Protein AF-A0AAD4WSK4-F1 (afdb_monomer)

Structure (mmCIF, N/CA/C/O backbone):
data_AF-A0AAD4WSK4-F1
#
_entry.id   AF-A0AAD4WSK4-F1
#
loop_
_atom_site.group_PDB
_atom_site.id
_atom_site.type_symbol
_atom_site.label_atom_id
_atom_site.label_alt_id
_atom_site.label_comp_id
_atom_site.label_asym_id
_atom_site.label_entity_id
_atom_site.label_seq_id
_atom_site.pdbx_PDB_ins_code
_atom_site.Cartn_x
_atom_site.Cartn_y
_atom_site.Cartn_z
_atom_site.occupancy
_atom_site.B_iso_or_equiv
_atom_site.auth_seq_id
_atom_site.auth_comp_id
_atom_site.auth_asym_id
_atom_site.auth_atom_id
_atom_site.pdbx_PDB_model_num
ATOM 1 N N . MET A 1 1 ? 38.766 -14.872 -15.483 1.00 62.00 1 MET A N 1
ATOM 2 C CA . MET A 1 1 ? 38.053 -13.995 -16.441 1.00 62.00 1 MET A CA 1
ATOM 3 C C . MET A 1 1 ? 38.496 -12.563 -16.147 1.00 62.00 1 MET A C 1
ATOM 5 O O . MET A 1 1 ? 38.461 -12.229 -14.976 1.00 62.00 1 MET A O 1
ATOM 9 N N . PRO A 1 2 ? 38.999 -11.755 -17.098 1.00 73.12 2 PRO A N 1
ATOM 10 C CA . PRO A 1 2 ? 39.659 -10.495 -16.730 1.00 73.12 2 PRO A CA 1
ATOM 11 C C . PRO A 1 2 ? 38.662 -9.394 -16.327 1.00 73.12 2 PRO A C 1
ATOM 13 O O . PRO A 1 2 ? 37.784 -9.057 -17.121 1.00 73.12 2 PRO A O 1
ATOM 16 N N . ASP A 1 3 ? 38.845 -8.764 -15.162 1.00 63.81 3 ASP A N 1
ATOM 17 C CA . ASP A 1 3 ? 37.994 -7.675 -14.626 1.00 63.81 3 ASP A CA 1
ATO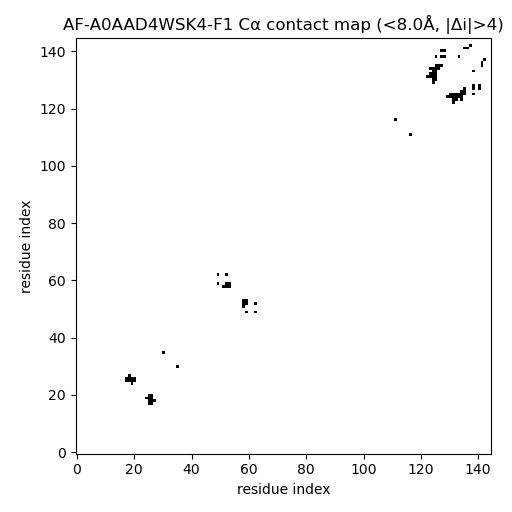M 18 C C . ASP A 1 3 ? 37.777 -6.515 -15.607 1.00 63.81 3 ASP A C 1
ATOM 20 O O . ASP A 1 3 ? 36.704 -5.910 -15.684 1.00 63.81 3 ASP A O 1
ATOM 24 N N . LYS A 1 4 ? 38.782 -6.262 -16.453 1.00 68.19 4 LYS A N 1
ATOM 25 C CA . LYS A 1 4 ? 38.744 -5.256 -17.524 1.00 68.19 4 LYS A CA 1
ATOM 26 C C . LYS A 1 4 ? 37.596 -5.490 -18.521 1.00 68.19 4 LYS A C 1
ATOM 28 O O . LYS A 1 4 ? 37.091 -4.531 -19.106 1.00 68.19 4 LYS A O 1
ATOM 33 N N . TYR A 1 5 ? 37.170 -6.741 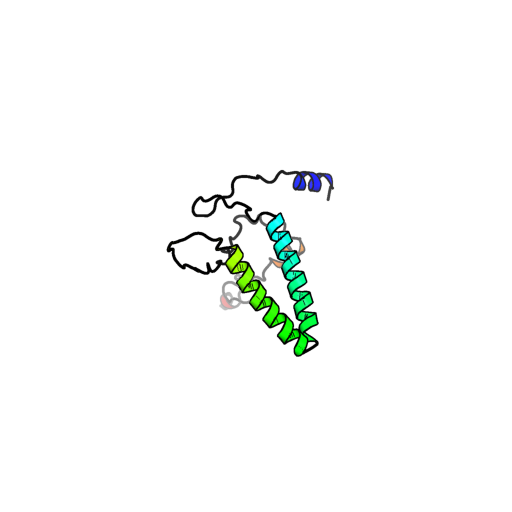-18.718 1.00 71.62 5 TYR A N 1
ATOM 34 C CA . TYR A 1 5 ? 36.049 -7.103 -19.590 1.00 71.62 5 TYR A CA 1
ATOM 35 C C . TYR A 1 5 ? 34.688 -6.824 -18.935 1.00 71.62 5 TYR A C 1
ATOM 37 O O . TYR A 1 5 ? 33.773 -6.342 -19.603 1.00 71.62 5 TYR A O 1
ATOM 45 N N . ILE A 1 6 ? 34.564 -7.068 -17.626 1.00 69.81 6 ILE A N 1
ATOM 46 C CA . ILE A 1 6 ? 33.325 -6.839 -16.870 1.00 69.81 6 ILE A CA 1
ATOM 47 C C . ILE A 1 6 ? 33.033 -5.339 -16.818 1.00 69.81 6 ILE A C 1
ATOM 49 O O . ILE A 1 6 ? 31.954 -4.912 -17.222 1.00 69.81 6 ILE A O 1
ATOM 53 N N . LEU A 1 7 ? 34.027 -4.518 -16.468 1.00 67.44 7 LEU A N 1
ATOM 54 C CA . LEU A 1 7 ? 33.863 -3.063 -16.408 1.00 67.44 7 LEU A CA 1
ATOM 55 C C . LEU A 1 7 ? 33.472 -2.456 -17.761 1.00 67.44 7 LEU A C 1
ATOM 57 O O . LEU A 1 7 ? 32.577 -1.622 -17.811 1.00 67.44 7 LEU A O 1
ATOM 61 N N . LYS A 1 8 ? 34.079 -2.887 -18.876 1.00 68.94 8 LYS A N 1
ATOM 62 C CA . LYS A 1 8 ? 33.697 -2.402 -20.218 1.00 68.94 8 LYS A CA 1
ATOM 63 C C . LYS A 1 8 ? 32.281 -2.817 -20.625 1.00 68.94 8 LYS A C 1
ATOM 65 O O . LYS A 1 8 ? 31.626 -2.089 -21.364 1.00 68.94 8 LYS A O 1
ATOM 70 N N . ARG A 1 9 ? 31.807 -3.974 -20.158 1.00 68.31 9 ARG A N 1
ATOM 71 C CA . ARG A 1 9 ? 30.440 -4.445 -20.411 1.00 68.31 9 ARG A CA 1
ATOM 72 C C . ARG A 1 9 ? 29.407 -3.683 -19.583 1.00 68.31 9 ARG A C 1
ATOM 74 O O . ARG A 1 9 ? 28.347 -3.383 -20.112 1.00 68.31 9 ARG A O 1
ATOM 81 N N . TRP A 1 10 ? 29.722 -3.360 -18.332 1.00 66.12 10 TRP A N 1
ATOM 82 C CA . TRP A 1 10 ? 28.831 -2.628 -17.426 1.00 66.12 10 TRP A CA 1
ATOM 83 C C . TRP A 1 10 ? 28.849 -1.113 -17.673 1.00 66.12 10 TRP A C 1
ATOM 85 O O . TRP A 1 10 ? 27.850 -0.446 -17.447 1.00 66.12 10 TRP A O 1
ATOM 95 N N . LYS A 1 11 ? 29.954 -0.573 -18.208 1.00 67.88 11 LYS A N 1
ATOM 96 C CA . LYS A 1 11 ? 30.068 0.823 -18.665 1.00 67.88 11 LYS A CA 1
ATOM 97 C C . LYS A 1 11 ? 29.573 1.052 -20.094 1.00 67.88 11 LYS A C 1
ATOM 99 O O . LYS A 1 11 ? 29.650 2.178 -20.577 1.00 67.88 11 LYS A O 1
ATOM 104 N N . LYS A 1 12 ? 29.097 0.019 -20.803 1.00 66.56 12 LYS A N 1
ATOM 105 C CA . LYS A 1 12 ? 28.361 0.250 -22.050 1.00 66.56 12 LYS A CA 1
ATOM 106 C C . LYS A 1 12 ? 27.053 0.918 -21.655 1.00 66.56 12 LYS A C 1
ATOM 108 O O . LYS A 1 12 ? 26.155 0.247 -21.157 1.00 66.56 12 LYS A O 1
ATOM 113 N N . THR A 1 13 ? 26.983 2.229 -21.849 1.00 59.53 13 THR A N 1
ATOM 114 C CA . THR A 1 13 ? 25.764 3.020 -21.715 1.00 59.53 13 THR A CA 1
ATOM 115 C C . THR A 1 13 ? 24.643 2.275 -22.427 1.00 59.53 13 THR A C 1
ATOM 117 O O . THR A 1 13 ? 24.733 1.996 -23.628 1.00 59.53 13 THR A O 1
ATOM 120 N N . ALA A 1 14 ? 23.617 1.878 -21.674 1.00 59.56 14 ALA A N 1
ATOM 121 C CA . ALA A 1 14 ? 22.390 1.398 -22.280 1.00 59.56 14 ALA A CA 1
ATOM 122 C C . ALA A 1 14 ? 21.891 2.508 -23.213 1.00 59.56 14 ALA A C 1
ATOM 124 O O . ALA A 1 14 ? 21.961 3.687 -22.862 1.00 59.56 14 ALA A O 1
ATOM 125 N N . LYS A 1 15 ? 21.443 2.157 -24.422 1.00 58.97 15 LYS A N 1
ATOM 126 C CA . LYS A 1 15 ? 20.780 3.127 -25.296 1.00 58.97 15 LYS A CA 1
ATOM 127 C C . LYS A 1 15 ? 19.486 3.549 -24.595 1.00 58.97 15 LYS A C 1
ATOM 129 O O . LYS A 1 15 ? 18.486 2.853 -24.710 1.00 58.97 15 LYS A O 1
ATOM 134 N N . SER A 1 16 ? 19.537 4.645 -23.845 1.00 53.81 16 SER A N 1
ATOM 135 C CA . SER A 1 16 ? 18.372 5.335 -23.292 1.00 53.81 16 SER A CA 1
ATOM 136 C C . SER A 1 16 ? 17.692 6.081 -24.438 1.00 53.81 16 SER A C 1
ATOM 138 O O . SER A 1 16 ? 17.879 7.282 -24.609 1.00 53.81 16 SER A O 1
ATOM 140 N N . GLY A 1 17 ? 17.021 5.332 -25.309 1.00 60.53 17 GLY A N 1
ATOM 141 C CA . GLY A 1 17 ? 16.147 5.884 -26.336 1.00 60.53 17 GLY A CA 1
ATOM 142 C C . GLY A 1 17 ? 14.709 5.907 -25.837 1.00 60.53 17 GLY A C 1
ATOM 143 O O . GLY A 1 17 ? 14.350 5.110 -24.975 1.00 60.53 17 GLY A O 1
ATOM 144 N N . LEU A 1 18 ? 13.904 6.799 -26.410 1.00 61.34 18 LEU A N 1
ATOM 145 C CA . LEU A 1 18 ? 12.452 6.812 -26.260 1.00 61.34 18 LEU A CA 1
ATOM 146 C C . LEU A 1 18 ? 11.902 5.399 -26.527 1.00 61.34 18 LEU A C 1
ATOM 148 O O . LEU A 1 18 ? 12.047 4.885 -27.639 1.00 61.34 18 LEU A O 1
ATOM 152 N N . VAL A 1 19 ? 11.337 4.744 -25.511 1.00 69.06 19 VAL A N 1
ATOM 153 C CA . VAL A 1 19 ? 10.697 3.434 -25.674 1.00 69.06 19 VAL A CA 1
ATOM 154 C C . VAL A 1 19 ? 9.213 3.685 -25.871 1.00 69.06 19 VAL A C 1
ATOM 156 O O . VAL A 1 19 ? 8.531 4.111 -24.946 1.00 69.06 19 VAL A O 1
ATOM 159 N N . SER A 1 20 ? 8.720 3.448 -27.082 1.00 79.75 20 SER A N 1
ATOM 160 C CA . SER A 1 20 ? 7.293 3.550 -27.382 1.00 79.75 20 SER A CA 1
ATOM 161 C C . SER A 1 20 ? 6.598 2.196 -27.250 1.00 79.75 20 SER A C 1
ATOM 163 O O . SER A 1 20 ? 7.203 1.146 -27.487 1.00 79.75 20 SER A O 1
ATOM 165 N N . ASP A 1 21 ? 5.320 2.219 -26.883 1.00 76.12 21 ASP A N 1
ATOM 166 C CA . ASP A 1 21 ? 4.441 1.056 -26.924 1.00 76.12 21 ASP A CA 1
ATOM 167 C C . ASP A 1 21 ? 4.099 0.658 -28.376 1.00 76.12 21 ASP A C 1
ATOM 169 O O . ASP A 1 21 ? 4.507 1.298 -29.349 1.00 76.12 21 ASP A O 1
ATOM 173 N N . ALA A 1 22 ? 3.339 -0.429 -28.540 1.00 77.88 22 ALA A N 1
ATOM 174 C CA . ALA A 1 22 ? 2.904 -0.909 -29.856 1.00 77.88 22 ALA A CA 1
ATOM 175 C C . ALA A 1 22 ? 1.983 0.080 -30.603 1.00 77.88 22 ALA A C 1
ATOM 177 O O . ALA A 1 22 ? 1.744 -0.089 -31.797 1.00 77.88 22 ALA A O 1
ATOM 178 N N . ASN A 1 23 ? 1.472 1.096 -29.908 1.00 80.38 23 ASN A N 1
ATOM 179 C CA . ASN A 1 23 ? 0.605 2.147 -30.420 1.00 80.38 23 ASN A CA 1
ATOM 180 C C . ASN A 1 23 ? 1.376 3.452 -30.697 1.00 80.38 23 ASN A C 1
ATOM 182 O O . ASN A 1 23 ? 0.778 4.413 -31.171 1.00 80.38 23 ASN A O 1
ATOM 186 N N . GLY A 1 24 ? 2.692 3.479 -30.453 1.00 73.94 24 GLY A N 1
ATOM 187 C CA . GLY A 1 24 ? 3.549 4.641 -30.666 1.00 73.94 24 GLY A CA 1
ATOM 188 C C . GLY A 1 24 ? 3.558 5.646 -29.512 1.00 73.94 24 GLY A C 1
ATOM 189 O O . GLY A 1 24 ? 4.243 6.662 -29.622 1.00 73.94 24 GLY A O 1
ATOM 190 N N . ASN A 1 25 ? 2.867 5.380 -28.399 1.00 71.88 25 ASN A N 1
ATOM 191 C CA . ASN A 1 25 ? 2.918 6.253 -27.229 1.00 71.88 25 ASN A CA 1
ATOM 192 C C . ASN A 1 25 ? 4.226 6.031 -26.472 1.00 71.88 25 ASN A C 1
ATOM 194 O O . ASN A 1 25 ? 4.650 4.893 -26.278 1.00 71.88 25 ASN A O 1
ATOM 198 N N . GLU A 1 26 ? 4.856 7.111 -26.016 1.00 77.12 26 GLU A N 1
ATOM 199 C CA . GLU A 1 26 ? 6.014 7.028 -25.126 1.00 77.12 26 GLU A CA 1
ATOM 200 C C . GLU A 1 26 ? 5.634 6.292 -23.832 1.00 77.12 26 GLU A C 1
ATOM 202 O O . GLU A 1 26 ? 4.777 6.746 -23.068 1.00 77.12 26 GLU A O 1
ATOM 207 N N . ILE A 1 27 ? 6.306 5.171 -23.559 1.00 67.81 27 ILE A N 1
ATOM 208 C CA . ILE A 1 27 ? 6.268 4.510 -22.258 1.00 67.81 27 ILE A CA 1
ATOM 209 C C . ILE A 1 27 ? 7.131 5.358 -21.332 1.00 67.81 27 ILE A C 1
ATOM 211 O O . ILE A 1 27 ? 8.333 5.134 -21.189 1.00 67.81 27 ILE A O 1
ATOM 215 N N . LYS A 1 28 ? 6.529 6.379 -20.722 1.00 71.62 28 LYS A N 1
ATOM 216 C CA . LYS A 1 28 ? 7.196 7.071 -19.626 1.00 71.62 28 LYS A CA 1
ATOM 217 C C . LYS A 1 28 ? 7.315 6.112 -18.447 1.00 71.62 28 LYS A C 1
ATOM 219 O O . LYS A 1 28 ? 6.321 5.510 -18.041 1.00 71.62 28 LYS A O 1
ATOM 224 N N . ASP A 1 29 ? 8.480 6.100 -17.809 1.00 62.97 29 ASP A N 1
ATOM 225 C CA . ASP A 1 29 ? 8.624 5.719 -16.400 1.00 62.97 29 ASP A CA 1
ATOM 226 C C . ASP A 1 29 ? 7.898 6.773 -15.533 1.00 62.97 29 ASP A C 1
ATOM 228 O O . ASP A 1 29 ? 8.503 7.539 -14.790 1.00 62.97 29 ASP A O 1
ATOM 232 N N . CYS A 1 30 ? 6.580 6.912 -15.695 1.00 54.00 30 CYS A N 1
ATOM 233 C CA . CYS A 1 30 ? 5.762 7.883 -14.977 1.00 54.00 30 CYS A CA 1
ATOM 234 C C . CYS A 1 30 ? 4.934 7.170 -13.915 1.00 54.00 30 CYS A C 1
ATOM 236 O O . CYS A 1 30 ? 3.707 7.146 -13.937 1.00 54.00 30 CYS A O 1
ATOM 238 N N . ALA A 1 31 ? 5.629 6.614 -12.936 1.00 61.19 31 ALA A N 1
ATOM 239 C CA . ALA A 1 31 ? 5.171 6.808 -11.579 1.00 61.19 31 ALA A CA 1
ATOM 240 C C . ALA A 1 31 ? 6.231 7.698 -10.944 1.00 61.19 31 ALA A C 1
ATOM 242 O O . ALA A 1 31 ? 7.389 7.292 -10.882 1.00 61.19 31 ALA A O 1
ATOM 243 N N . ASP A 1 32 ? 5.855 8.920 -10.554 1.00 70.50 32 ASP A N 1
ATOM 244 C CA . ASP A 1 32 ? 6.709 9.786 -9.737 1.00 70.50 32 ASP A CA 1
ATOM 245 C C . ASP A 1 32 ? 7.386 8.903 -8.668 1.00 70.50 32 ASP A C 1
ATOM 247 O O . ASP A 1 32 ? 6.673 8.302 -7.853 1.00 70.50 32 ASP A O 1
ATOM 251 N N . PRO A 1 33 ? 8.724 8.732 -8.692 1.00 71.81 33 PRO A N 1
ATOM 252 C CA . PRO A 1 33 ? 9.408 7.835 -7.767 1.00 71.81 33 PRO A CA 1
ATOM 253 C C . PRO A 1 33 ? 9.062 8.149 -6.308 1.00 71.81 33 PRO A C 1
ATOM 255 O O . PRO A 1 33 ? 8.953 7.241 -5.481 1.00 71.81 33 PRO A O 1
ATOM 258 N N . GLY A 1 34 ? 8.793 9.424 -6.002 1.00 84.12 34 GLY A N 1
ATOM 259 C CA . GLY A 1 34 ? 8.310 9.854 -4.696 1.00 84.12 34 GLY A CA 1
ATOM 260 C C . GLY A 1 34 ? 6.930 9.292 -4.348 1.00 84.12 34 GLY A C 1
ATOM 261 O O . GLY A 1 34 ? 6.708 8.872 -3.213 1.00 84.12 34 GLY A O 1
ATOM 262 N N . LEU A 1 35 ? 6.005 9.223 -5.307 1.00 85.75 35 LEU A N 1
ATOM 263 C CA . LEU A 1 35 ? 4.668 8.656 -5.115 1.00 85.75 35 LEU A CA 1
ATOM 264 C C . LEU A 1 35 ? 4.713 7.147 -4.844 1.00 85.75 35 LEU A C 1
ATOM 266 O O . LEU A 1 35 ? 3.984 6.666 -3.974 1.00 85.75 35 LEU A O 1
ATOM 270 N N . LEU A 1 36 ? 5.579 6.404 -5.540 1.00 86.56 36 LEU A N 1
ATOM 271 C CA . LEU A 1 36 ? 5.762 4.968 -5.293 1.00 86.56 36 LEU A CA 1
ATOM 272 C C . LEU A 1 36 ? 6.298 4.699 -3.886 1.00 86.56 36 LEU A C 1
ATOM 274 O O . LEU A 1 36 ? 5.756 3.848 -3.180 1.00 86.56 36 LEU A O 1
ATOM 278 N N . ILE A 1 37 ? 7.316 5.452 -3.458 1.00 90.75 37 ILE A N 1
ATOM 279 C CA . ILE A 1 37 ? 7.877 5.342 -2.105 1.00 90.75 37 ILE A CA 1
ATOM 280 C C . ILE A 1 37 ? 6.797 5.658 -1.066 1.00 90.75 37 ILE A C 1
ATOM 282 O O . ILE A 1 37 ? 6.575 4.858 -0.159 1.00 90.75 37 ILE A O 1
ATOM 286 N N . LYS A 1 38 ? 6.057 6.763 -1.236 1.00 92.50 38 LYS A N 1
ATOM 287 C CA . LYS A 1 38 ? 4.940 7.126 -0.347 1.00 92.50 38 LYS A CA 1
ATOM 288 C C . LYS A 1 38 ? 3.906 6.006 -0.257 1.00 92.50 38 LYS A C 1
ATOM 290 O O . LYS A 1 38 ? 3.506 5.636 0.844 1.00 92.50 38 LYS A O 1
ATOM 295 N N . ARG A 1 39 ? 3.497 5.433 -1.395 1.00 93.94 39 ARG A N 1
ATOM 296 C CA . ARG A 1 39 ? 2.545 4.314 -1.436 1.00 93.94 39 ARG A CA 1
ATOM 297 C C . ARG A 1 39 ? 3.073 3.096 -0.683 1.00 93.94 39 ARG A C 1
ATOM 299 O O . ARG A 1 39 ? 2.326 2.513 0.096 1.00 93.94 39 ARG A O 1
ATOM 306 N N . SER A 1 40 ? 4.338 2.733 -0.888 1.00 94.94 40 SER A N 1
ATOM 307 C CA . SER A 1 40 ? 4.963 1.608 -0.188 1.00 94.94 40 SER A CA 1
ATOM 308 C C . SER A 1 40 ? 4.984 1.823 1.326 1.00 94.94 40 SER A C 1
ATOM 310 O O . SER A 1 40 ? 4.649 0.906 2.070 1.00 94.94 40 SER A O 1
ATOM 312 N N . THR A 1 41 ? 5.351 3.021 1.786 1.00 96.38 41 THR A N 1
ATOM 313 C CA . THR A 1 41 ? 5.386 3.351 3.217 1.00 96.38 41 THR A CA 1
ATOM 314 C C . THR A 1 41 ? 3.996 3.286 3.839 1.00 96.38 41 THR A C 1
ATOM 316 O O . THR A 1 41 ? 3.816 2.625 4.856 1.00 96.38 41 THR A O 1
ATOM 319 N N . MET A 1 42 ? 2.994 3.905 3.204 1.00 96.94 42 MET A N 1
ATOM 320 C CA . MET A 1 42 ? 1.6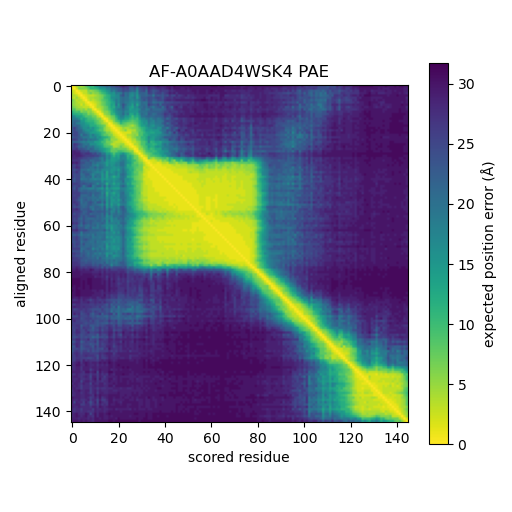10 3.859 3.691 1.00 96.94 42 MET A CA 1
ATOM 321 C C . MET A 1 42 ? 1.067 2.429 3.734 1.00 96.94 42 MET A C 1
ATOM 323 O O . MET A 1 42 ? 0.387 2.064 4.685 1.00 96.94 42 MET A O 1
ATOM 327 N N . SER A 1 43 ? 1.389 1.608 2.731 1.00 97.25 43 SER A N 1
ATOM 328 C CA . SER A 1 43 ? 0.954 0.211 2.693 1.00 97.25 43 SER A CA 1
ATOM 329 C C . SER A 1 43 ? 1.554 -0.616 3.827 1.00 97.25 43 SER A C 1
ATOM 331 O O . SER A 1 43 ? 0.855 -1.464 4.374 1.00 97.25 43 SER A O 1
ATOM 333 N N . ARG A 1 44 ? 2.828 -0.384 4.180 1.00 97.56 44 ARG A N 1
ATOM 334 C CA . ARG A 1 44 ? 3.460 -1.038 5.333 1.00 97.56 44 ARG A CA 1
ATOM 335 C C . ARG A 1 44 ? 2.730 -0.657 6.620 1.00 97.56 44 ARG A C 1
ATOM 337 O O . ARG A 1 44 ? 2.216 -1.543 7.281 1.00 97.56 44 ARG A O 1
ATOM 344 N N . LEU A 1 45 ? 2.596 0.643 6.889 1.00 97.62 45 LEU A N 1
ATOM 345 C CA . LEU A 1 45 ? 1.930 1.142 8.096 1.00 97.62 45 LEU A CA 1
ATOM 346 C C . LEU A 1 45 ? 0.497 0.620 8.234 1.00 97.62 45 LEU A C 1
ATOM 348 O O . LEU A 1 45 ? 0.088 0.223 9.316 1.00 97.62 45 LEU A O 1
ATOM 352 N N . ALA A 1 46 ? -0.264 0.598 7.137 1.00 97.50 46 ALA A N 1
ATOM 353 C CA . ALA A 1 46 ? -1.617 0.054 7.150 1.00 97.50 46 ALA A CA 1
ATOM 354 C C . ALA A 1 46 ? -1.638 -1.444 7.487 1.00 97.50 46 ALA A C 1
ATOM 356 O O . ALA A 1 46 ? -2.558 -1.887 8.160 1.00 97.50 46 ALA A O 1
ATOM 357 N N . SER A 1 47 ? -0.638 -2.205 7.032 1.00 97.75 47 SER A N 1
ATOM 358 C CA . SER A 1 47 ? -0.526 -3.630 7.362 1.00 97.75 47 SER A CA 1
ATOM 359 C C . SER A 1 47 ? -0.217 -3.810 8.845 1.00 97.75 47 SER A C 1
ATOM 361 O O . SER A 1 47 ? -0.931 -4.543 9.511 1.00 97.75 47 SER A O 1
ATOM 363 N N . ASP A 1 48 ? 0.767 -3.076 9.372 1.00 97.50 48 ASP A N 1
ATOM 364 C CA . ASP A 1 48 ? 1.163 -3.159 10.784 1.00 97.50 48 ASP A CA 1
ATOM 365 C C . ASP A 1 48 ? -0.026 -2.853 11.715 1.00 97.50 48 ASP A C 1
ATOM 367 O O . ASP A 1 48 ? -0.319 -3.612 12.632 1.00 97.50 48 ASP A O 1
ATOM 371 N N . VAL A 1 49 ? -0.791 -1.797 11.412 1.00 97.81 49 VAL A N 1
ATOM 372 C CA . VAL A 1 49 ? -1.989 -1.426 12.186 1.00 97.81 49 VAL A CA 1
ATOM 373 C C . VAL A 1 49 ? -3.094 -2.483 12.094 1.00 97.81 49 VAL A C 1
ATOM 375 O O . VAL A 1 49 ? -3.831 -2.674 13.057 1.00 97.81 49 VAL A O 1
ATOM 378 N N . VAL A 1 50 ? -3.238 -3.163 10.952 1.00 98.00 50 VAL A N 1
ATOM 379 C CA . VAL A 1 50 ? -4.202 -4.266 10.812 1.00 98.00 50 VAL A CA 1
ATOM 380 C C . VAL A 1 50 ? -3.782 -5.456 11.669 1.00 98.00 50 VAL A C 1
ATOM 382 O O . VAL A 1 50 ? -4.629 -5.993 12.375 1.00 98.00 50 VAL A O 1
ATOM 385 N N . GLU A 1 51 ? -2.505 -5.842 11.650 1.00 97.75 51 GLU A N 1
ATOM 386 C CA . GLU A 1 51 ? -1.996 -6.939 12.485 1.00 97.75 51 GLU A CA 1
ATOM 387 C C . GLU A 1 51 ? -2.205 -6.645 13.979 1.00 97.75 51 GLU A C 1
ATOM 389 O O . GLU A 1 51 ? -2.696 -7.505 14.708 1.00 97.75 51 GLU A O 1
ATOM 394 N N . ASP A 1 52 ? -1.931 -5.414 14.424 1.00 96.38 52 ASP A N 1
ATOM 395 C CA . ASP A 1 52 ? -2.172 -4.998 15.811 1.00 96.38 52 ASP A CA 1
ATOM 396 C C . ASP A 1 52 ? -3.669 -5.008 16.169 1.00 96.38 52 ASP A C 1
ATOM 398 O O . ASP A 1 52 ? -4.058 -5.467 17.244 1.00 96.38 52 ASP A O 1
ATOM 402 N N . ALA A 1 53 ? -4.533 -4.523 15.270 1.00 97.38 53 ALA A N 1
ATOM 403 C CA . ALA A 1 53 ? -5.974 -4.469 15.504 1.00 97.38 53 ALA A CA 1
ATOM 404 C C . ALA A 1 53 ? -6.605 -5.864 15.587 1.00 97.38 53 ALA A C 1
ATOM 406 O O . ALA A 1 53 ? -7.531 -6.056 16.368 1.00 97.38 53 ALA A O 1
ATOM 407 N N . LEU A 1 54 ? -6.091 -6.845 14.836 1.00 97.38 54 LEU A N 1
ATOM 408 C CA . LEU A 1 54 ? -6.575 -8.231 14.856 1.00 97.38 54 LEU A CA 1
ATOM 409 C C . LEU A 1 54 ? -6.383 -8.931 16.210 1.00 97.38 54 LEU A C 1
ATOM 411 O O . LEU A 1 54 ? -6.980 -9.982 16.442 1.00 97.38 54 LEU A O 1
ATOM 415 N N . MET A 1 55 ? -5.594 -8.351 17.117 1.00 96.62 55 MET A N 1
ATOM 416 C CA . MET A 1 55 ? -5.375 -8.889 18.459 1.00 96.62 55 MET A CA 1
ATOM 417 C C . MET A 1 55 ? -6.543 -8.625 19.432 1.00 96.62 55 MET A C 1
ATOM 419 O O . MET A 1 55 ? -6.549 -9.196 20.522 1.00 96.62 55 MET A O 1
ATOM 423 N N . SER A 1 56 ? -7.520 -7.779 19.075 1.00 97.38 56 SER A N 1
ATOM 424 C CA . SER A 1 56 ? -8.711 -7.469 19.887 1.00 97.38 56 SER A CA 1
ATOM 425 C C . SER A 1 56 ? -9.923 -7.166 19.002 1.00 97.38 56 SER A C 1
ATOM 427 O O . SER A 1 56 ? -9.816 -6.513 17.964 1.00 97.38 56 SER A O 1
ATOM 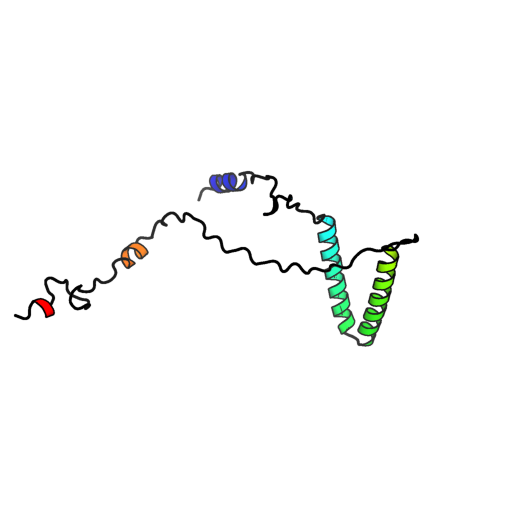429 N N . GLU A 1 57 ? -11.101 -7.622 19.426 1.00 94.81 57 GLU A N 1
ATOM 430 C CA . GLU A 1 57 ? -12.353 -7.366 18.706 1.00 94.81 57 GLU A CA 1
ATOM 431 C C . GLU A 1 57 ? -12.683 -5.864 18.691 1.00 94.81 57 GLU A C 1
ATOM 433 O O . GLU A 1 57 ? -12.972 -5.295 17.638 1.00 94.81 57 GLU A O 1
ATOM 438 N N . GLU A 1 58 ? -12.488 -5.185 19.822 1.00 97.00 58 GLU A N 1
ATOM 439 C CA . GLU A 1 58 ? -12.654 -3.736 19.956 1.00 97.00 58 GLU A CA 1
ATOM 440 C C . GLU A 1 58 ? -11.666 -2.960 19.067 1.00 97.00 58 GLU A C 1
ATOM 442 O O . GLU A 1 58 ? -12.011 -1.931 18.479 1.00 97.00 58 GLU A O 1
ATOM 447 N N . GLY A 1 59 ? -10.433 -3.463 18.930 1.00 97.00 59 GLY A N 1
ATOM 448 C CA . GLY A 1 59 ? -9.420 -2.907 18.031 1.00 97.00 59 GLY A CA 1
ATOM 449 C C . GLY A 1 59 ? -9.845 -2.970 16.562 1.00 97.00 59 GLY A C 1
ATOM 450 O O . GLY A 1 59 ? -9.698 -1.989 15.825 1.00 97.00 59 GLY A O 1
ATOM 451 N N . CYS A 1 60 ? -10.426 -4.096 16.143 1.00 97.06 60 CYS A N 1
ATOM 452 C CA . CYS A 1 60 ? -10.962 -4.283 14.796 1.00 97.06 60 CYS A CA 1
ATOM 453 C C . CYS A 1 60 ? -12.122 -3.329 14.494 1.00 97.06 60 CYS A C 1
ATOM 455 O O . CYS A 1 60 ? -12.156 -2.712 13.422 1.00 97.06 60 CYS A O 1
ATOM 457 N N . GLU A 1 61 ? -13.060 -3.179 15.430 1.00 97.69 61 GLU A N 1
ATOM 458 C CA . GLU A 1 61 ? -14.189 -2.259 15.289 1.00 97.69 61 GLU A CA 1
ATOM 459 C C . GLU A 1 61 ? -13.706 -0.813 15.141 1.00 97.69 61 GLU A C 1
ATOM 461 O O . GLU A 1 61 ? -14.032 -0.161 14.139 1.00 97.69 61 GLU A O 1
ATOM 466 N N . LEU A 1 62 ? -12.829 -0.359 16.045 1.00 98.00 62 LEU A N 1
ATOM 467 C CA . LEU A 1 62 ? -1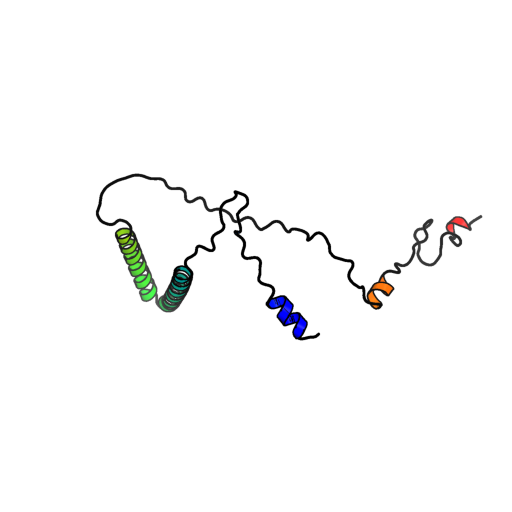2.232 0.978 16.021 1.00 98.00 62 LEU A CA 1
ATOM 468 C C . LEU A 1 62 ? -11.502 1.257 14.700 1.00 98.00 62 LEU A C 1
ATOM 470 O O . LEU A 1 62 ? -11.675 2.321 14.090 1.00 98.00 62 LEU A O 1
ATOM 474 N N . LEU A 1 63 ? -10.690 0.309 14.224 1.00 97.81 63 LEU A N 1
ATOM 475 C CA . LEU A 1 63 ? -9.981 0.458 12.955 1.00 97.81 63 LEU A CA 1
ATOM 476 C C . LEU A 1 63 ? -10.964 0.560 11.780 1.00 97.81 63 LEU A C 1
ATOM 478 O O . LEU A 1 63 ? -10.798 1.392 10.886 1.00 97.81 63 LEU A O 1
ATOM 482 N N . SER A 1 64 ? -12.024 -0.246 11.780 1.00 97.31 64 SER A N 1
ATOM 483 C CA . SER A 1 64 ? -13.015 -0.232 10.705 1.00 97.31 64 SER A CA 1
ATOM 484 C C . SER A 1 64 ? -13.772 1.101 10.623 1.00 97.31 64 SER A C 1
ATOM 486 O O . SER A 1 64 ? -13.974 1.638 9.529 1.00 97.31 64 SER A O 1
ATOM 488 N N . GLU A 1 65 ? -14.161 1.670 11.763 1.00 97.94 65 GLU A N 1
ATOM 489 C CA . GLU A 1 65 ? -14.870 2.947 11.841 1.00 97.94 65 GLU A CA 1
ATOM 490 C C . GLU A 1 65 ? -13.974 4.111 11.424 1.00 97.94 65 GLU A C 1
ATOM 492 O O . GLU A 1 65 ? -14.370 4.966 10.621 1.00 97.94 65 GLU A O 1
ATOM 497 N N . THR A 1 66 ? -12.731 4.117 11.908 1.00 97.81 66 THR A N 1
ATOM 498 C CA . THR A 1 66 ? -11.748 5.145 11.558 1.00 97.81 66 THR A CA 1
ATOM 499 C C . THR A 1 66 ? -11.412 5.116 10.069 1.00 97.81 66 THR A C 1
ATOM 501 O O . THR A 1 66 ? -11.424 6.172 9.432 1.00 97.81 66 THR A O 1
ATOM 504 N N . LEU A 1 67 ? -11.212 3.940 9.464 1.00 97.00 67 LEU A N 1
ATOM 505 C CA . LEU A 1 67 ? -10.965 3.813 8.023 1.00 97.00 67 LEU A CA 1
ATOM 506 C C . LEU A 1 67 ? -12.157 4.286 7.180 1.00 97.00 67 LEU A C 1
ATOM 508 O O . LEU A 1 67 ? -11.956 5.007 6.198 1.00 97.00 67 LEU A O 1
ATOM 512 N N . LYS A 1 68 ? -13.397 3.958 7.571 1.00 97.19 68 LYS A N 1
ATOM 513 C CA . LYS A 1 68 ? -14.610 4.474 6.906 1.00 97.19 68 LYS A CA 1
ATOM 514 C C . LYS A 1 68 ? -14.669 6.003 6.973 1.00 97.19 68 LYS A C 1
ATOM 516 O O . LYS A 1 68 ? -14.903 6.655 5.955 1.00 97.19 68 LYS A O 1
ATOM 521 N N . SER A 1 69 ? -14.393 6.585 8.141 1.00 97.44 69 SER A N 1
ATOM 522 C CA . SER A 1 69 ? -14.341 8.041 8.333 1.00 97.44 69 SER A CA 1
ATOM 523 C C . SER A 1 69 ? -13.263 8.699 7.464 1.00 97.44 69 SER A C 1
ATOM 525 O O . SER A 1 69 ? -13.525 9.685 6.769 1.00 97.44 69 SER A O 1
ATOM 527 N N . LEU A 1 70 ? -12.057 8.123 7.428 1.00 96.62 70 LEU A N 1
ATOM 528 C CA . LEU A 1 70 ? -10.962 8.596 6.580 1.00 96.62 70 LEU A CA 1
ATOM 529 C C . LEU A 1 70 ? -11.318 8.525 5.093 1.00 96.62 70 LEU A C 1
ATOM 531 O O . LEU A 1 70 ? -11.021 9.462 4.353 1.00 96.62 70 LEU A O 1
ATOM 535 N N . GLN A 1 71 ? -12.001 7.468 4.651 1.00 95.62 71 GLN A N 1
ATOM 536 C CA . GLN A 1 71 ? -12.442 7.336 3.264 1.00 95.62 71 GLN A CA 1
ATOM 537 C C . GLN A 1 71 ? -13.391 8.473 2.858 1.00 95.62 71 GLN A C 1
ATOM 539 O O . GLN A 1 71 ? -13.252 9.015 1.761 1.00 95.62 71 GLN A O 1
ATOM 544 N N . VAL A 1 72 ? -14.326 8.863 3.731 1.00 96.00 72 VAL A N 1
ATOM 545 C CA . VAL A 1 72 ? -15.228 10.002 3.490 1.00 96.00 72 VAL A CA 1
ATOM 546 C C . VAL A 1 72 ? -14.439 11.309 3.411 1.00 96.00 72 VAL A C 1
ATOM 548 O O . VAL A 1 72 ? -14.593 12.052 2.445 1.00 96.00 72 VAL A O 1
ATOM 551 N N . LYS A 1 73 ? -13.530 11.564 4.361 1.00 95.94 73 LYS A N 1
ATOM 552 C CA . LYS A 1 73 ? -12.681 12.771 4.360 1.00 95.94 73 LYS A CA 1
ATOM 553 C C . LYS A 1 73 ? -11.828 12.879 3.093 1.00 95.94 73 LYS A C 1
ATOM 555 O O . LYS A 1 73 ? -11.725 13.954 2.514 1.00 95.94 73 LYS A O 1
ATOM 560 N N . LEU A 1 74 ? -11.254 11.769 2.628 1.00 94.81 74 LEU A N 1
ATOM 561 C CA . LEU A 1 74 ? -10.453 11.733 1.401 1.00 94.81 74 LEU A CA 1
ATOM 562 C C . LEU A 1 74 ? -11.283 11.976 0.134 1.00 94.81 74 LEU A C 1
ATOM 564 O O . LEU A 1 74 ? -10.753 12.540 -0.819 1.00 94.81 74 LEU A O 1
ATOM 568 N N . LYS A 1 75 ? -12.561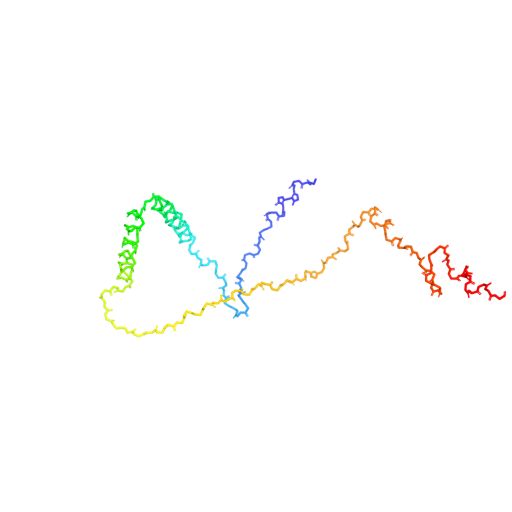 11.573 0.107 1.00 93.75 75 LYS A N 1
ATOM 569 C CA . LYS A 1 75 ? -13.483 11.924 -0.988 1.00 93.75 75 LYS A CA 1
ATOM 570 C C . LYS A 1 75 ? -13.770 13.427 -0.997 1.00 93.75 75 LYS A C 1
ATOM 572 O O . LYS A 1 75 ? -13.580 14.064 -2.022 1.00 93.75 75 LYS A O 1
ATOM 577 N N . LEU A 1 76 ? -14.084 14.008 0.163 1.00 93.06 76 LEU A N 1
ATOM 578 C CA . LEU A 1 76 ? -14.326 15.452 0.292 1.00 93.06 76 LEU A CA 1
ATOM 579 C C . LEU A 1 76 ? -13.116 16.305 -0.119 1.00 93.06 76 LEU A C 1
ATOM 581 O O . LEU A 1 76 ? -13.282 17.370 -0.697 1.00 93.06 76 LEU A O 1
ATOM 585 N N . LEU A 1 77 ? -11.894 15.833 0.148 1.00 89.50 77 LEU A N 1
ATOM 586 C CA . LEU A 1 77 ? -10.669 16.513 -0.288 1.00 89.50 77 LEU A CA 1
ATOM 587 C C . LEU A 1 77 ? -10.464 16.486 -1.810 1.00 89.50 77 LEU A C 1
ATOM 589 O O . LEU A 1 77 ? -9.755 17.343 -2.333 1.00 89.50 77 LEU A O 1
ATOM 593 N N . LYS A 1 78 ? -11.041 15.507 -2.517 1.00 83.00 78 LYS A N 1
ATOM 594 C CA . LYS A 1 78 ? -11.021 15.464 -3.985 1.00 83.00 78 LYS A CA 1
ATOM 595 C C . LYS A 1 78 ? -12.067 16.395 -4.595 1.00 83.00 78 LYS A C 1
ATOM 597 O O . LYS A 1 78 ? -11.783 17.017 -5.613 1.00 83.00 78 LYS A O 1
ATOM 602 N N . ASP A 1 79 ? -13.222 16.515 -3.948 1.00 77.12 79 ASP A N 1
ATOM 603 C CA . ASP A 1 79 ? -14.399 17.226 -4.452 1.00 77.12 79 ASP A CA 1
ATOM 604 C C . ASP A 1 79 ? -14.509 18.658 -3.885 1.00 77.12 79 ASP A C 1
ATOM 606 O O . ASP A 1 79 ? -15.577 19.046 -3.420 1.00 77.12 79 ASP A O 1
ATOM 610 N N . GLY A 1 80 ? -13.418 19.443 -3.857 1.00 64.12 80 GLY A N 1
ATOM 611 C CA . GLY A 1 80 ? -13.412 20.811 -3.294 1.00 64.12 80 GLY A CA 1
ATOM 612 C C . GLY A 1 80 ? -14.639 21.661 -3.702 1.00 64.12 80 GLY A C 1
ATOM 613 O O . GLY A 1 80 ? -15.205 21.427 -4.769 1.00 64.12 80 GLY A O 1
ATOM 614 N N . PRO A 1 81 ? -15.096 22.641 -2.891 1.00 57.75 81 PRO A N 1
ATOM 615 C CA . PRO A 1 81 ? -16.402 23.271 -3.089 1.00 57.75 81 PRO A CA 1
ATOM 616 C C . PRO A 1 81 ? -16.459 24.138 -4.359 1.00 57.75 81 PRO A C 1
ATOM 618 O O . PRO A 1 81 ? -16.210 25.338 -4.310 1.00 57.75 81 PRO A O 1
ATOM 621 N N . SER A 1 82 ? -16.843 23.537 -5.486 1.00 48.53 82 SER A N 1
ATOM 622 C CA . SER A 1 82 ? -17.520 24.192 -6.607 1.00 48.53 82 SER A CA 1
ATOM 623 C C . SER A 1 82 ? -18.117 23.162 -7.574 1.00 48.53 82 SER A C 1
ATOM 625 O O . SER A 1 82 ? -17.387 22.425 -8.226 1.00 48.53 82 SER A O 1
ATOM 627 N N . ASN A 1 83 ? -19.453 23.160 -7.615 1.00 46.53 83 ASN A N 1
ATOM 628 C CA . ASN A 1 83 ? -20.375 23.000 -8.749 1.00 46.53 83 ASN A CA 1
ATOM 629 C C . ASN A 1 83 ? -19.963 22.153 -9.965 1.00 46.53 83 ASN A C 1
ATOM 631 O O . ASN A 1 83 ? -18.983 22.483 -10.615 1.00 46.53 83 ASN A O 1
ATOM 635 N N . ASN A 1 84 ? -20.862 21.203 -10.292 1.00 47.31 84 ASN A N 1
ATOM 636 C CA . ASN A 1 84 ? -21.246 20.637 -11.603 1.00 47.31 84 ASN A CA 1
ATOM 637 C C . ASN A 1 84 ? -20.082 20.379 -12.588 1.00 47.31 84 ASN A C 1
ATOM 639 O O . ASN A 1 84 ? -19.360 21.281 -12.963 1.00 47.31 84 ASN A O 1
ATOM 643 N N . GLU A 1 85 ? -19.840 19.184 -13.119 1.00 45.22 85 GLU A N 1
ATOM 644 C CA . GLU A 1 85 ? -20.765 18.378 -13.906 1.00 45.22 85 GLU A CA 1
ATOM 645 C C . GLU A 1 85 ? -20.105 17.047 -14.330 1.00 45.22 85 GLU A C 1
ATOM 647 O O . GLU A 1 85 ? -18.895 16.956 -14.510 1.0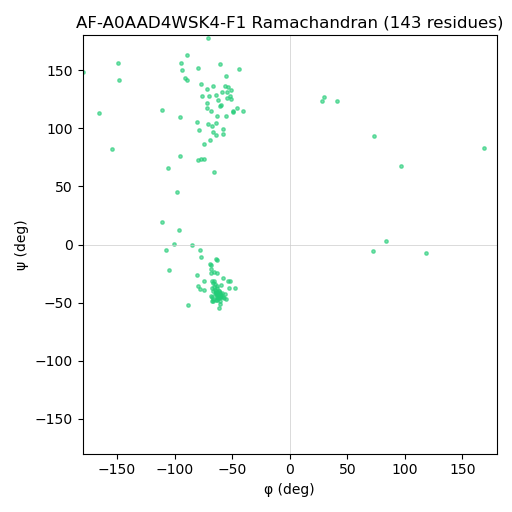0 45.22 85 GLU A O 1
ATOM 652 N N . VAL A 1 86 ? -20.955 16.020 -14.447 1.00 46.22 86 VAL A N 1
ATOM 653 C CA . VAL A 1 86 ? -20.945 14.883 -15.390 1.00 46.22 86 VAL A CA 1
ATOM 654 C C . VAL A 1 86 ? -19.598 14.400 -15.954 1.00 46.22 86 VAL A C 1
ATOM 656 O O . VAL A 1 86 ? -18.957 15.076 -16.750 1.00 46.22 86 VAL A O 1
ATOM 659 N N . GLY A 1 87 ? -19.300 13.109 -15.754 1.00 38.62 87 GLY A N 1
ATOM 660 C CA . GLY A 1 87 ? -18.437 12.413 -16.711 1.00 38.62 87 GLY A CA 1
ATOM 661 C C . GLY A 1 87 ? -17.908 11.045 -16.307 1.00 38.62 87 GLY A C 1
ATOM 662 O O . GLY A 1 87 ? -16.757 10.923 -15.919 1.00 38.62 87 GLY A O 1
ATOM 663 N N . GLY A 1 88 ? -18.718 10.006 -16.515 1.00 34.53 88 GLY A N 1
ATOM 664 C CA . GLY A 1 88 ? -18.226 8.765 -17.123 1.00 34.53 88 GLY A CA 1
ATOM 665 C C . GLY A 1 88 ? -17.331 7.850 -16.286 1.00 34.53 88 GLY A C 1
ATOM 666 O O . GLY A 1 88 ? -16.107 7.898 -16.349 1.00 34.53 88 GLY A O 1
ATOM 667 N N . SER A 1 89 ? -17.978 6.886 -15.634 1.00 55.44 89 SER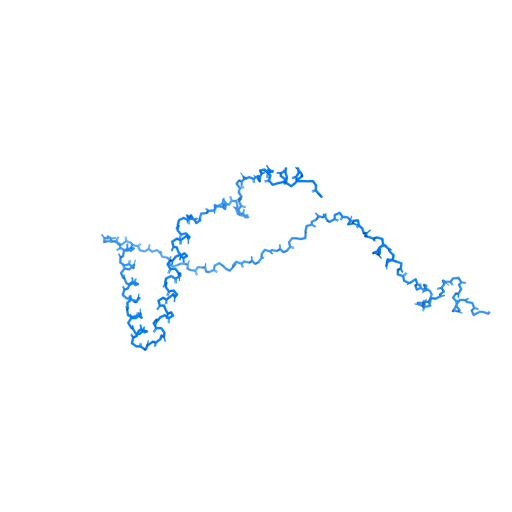 A N 1
ATOM 668 C CA . SER A 1 89 ? -17.389 5.591 -15.293 1.00 55.44 89 SER A CA 1
ATOM 669 C C . SER A 1 89 ? -16.758 4.923 -16.524 1.00 55.44 89 SER A C 1
ATOM 671 O O . SER A 1 89 ? -17.428 4.730 -17.537 1.00 55.44 89 SER A O 1
ATOM 673 N N . SER A 1 90 ? -15.496 4.506 -16.413 1.00 46.62 90 SER A N 1
ATOM 674 C CA . SER A 1 90 ? -14.983 3.345 -17.146 1.00 46.62 90 SER A CA 1
ATOM 675 C C . SER A 1 90 ? -13.797 2.746 -16.395 1.00 46.62 90 SER A C 1
ATOM 677 O O . SER A 1 90 ? -12.629 3.022 -16.666 1.00 46.62 90 SER A O 1
ATOM 679 N N . SER A 1 91 ? -14.095 1.919 -15.395 1.00 51.78 91 SER A N 1
ATOM 680 C CA . SER A 1 91 ? -13.111 1.006 -14.814 1.00 51.78 91 SER A CA 1
ATOM 681 C C . SER A 1 91 ? -12.929 -0.190 -15.747 1.00 51.78 91 SER A C 1
ATOM 683 O O . SER A 1 91 ? -13.397 -1.289 -15.463 1.00 51.78 91 SER A O 1
ATOM 685 N N . GLN A 1 92 ? -12.254 0.010 -16.880 1.00 47.25 92 GLN A N 1
ATOM 686 C CA . GLN A 1 92 ? -11.772 -1.120 -17.662 1.00 47.25 92 GLN A CA 1
ATOM 687 C C . GLN A 1 92 ? -10.502 -1.649 -16.996 1.00 47.25 92 GLN A C 1
ATOM 689 O O . GLN A 1 92 ? -9.411 -1.111 -17.168 1.00 47.25 92 GLN A O 1
ATOM 694 N N . THR A 1 93 ? -10.648 -2.710 -16.204 1.00 46.75 93 THR A N 1
ATOM 695 C CA . THR A 1 93 ? -9.524 -3.525 -15.740 1.00 46.75 93 THR A CA 1
ATOM 696 C C . THR A 1 93 ? -8.794 -4.066 -16.967 1.00 46.75 93 THR A C 1
ATOM 698 O O . THR A 1 93 ? -9.242 -5.024 -17.601 1.00 46.75 93 THR A O 1
ATOM 701 N N . GLN A 1 94 ? -7.690 -3.428 -17.352 1.00 53.91 94 GLN A N 1
ATOM 702 C CA . GLN A 1 94 ? -6.832 -3.939 -18.410 1.00 53.91 94 GLN A CA 1
ATOM 703 C C . GLN A 1 94 ? -6.107 -5.175 -17.877 1.00 53.91 94 GLN A C 1
ATOM 705 O O . GLN A 1 94 ? -5.184 -5.090 -17.071 1.00 53.91 94 GLN A O 1
ATOM 710 N N . TYR A 1 95 ? -6.568 -6.346 -18.310 1.00 61.47 95 TYR A N 1
ATOM 711 C CA . TYR A 1 95 ? -5.888 -7.612 -18.080 1.00 61.47 95 TYR A CA 1
ATOM 712 C C . TYR A 1 95 ? -4.540 -7.578 -18.811 1.00 61.47 95 TYR A C 1
ATOM 714 O O . TYR A 1 95 ? -4.487 -7.672 -20.041 1.00 61.47 95 TYR A O 1
ATOM 722 N N . MET A 1 96 ? -3.454 -7.411 -18.056 1.00 50.34 96 MET A N 1
ATOM 723 C CA . MET A 1 96 ? -2.094 -7.429 -18.585 1.00 50.34 96 MET A CA 1
ATOM 724 C C . MET A 1 96 ? -1.816 -8.823 -19.160 1.00 50.34 96 MET A C 1
ATOM 726 O O . MET A 1 96 ? -1.766 -9.813 -18.435 1.00 50.34 96 MET A O 1
ATOM 730 N N . LYS A 1 97 ? -1.704 -8.921 -20.488 1.00 73.12 97 LYS A N 1
ATOM 731 C CA . LYS A 1 97 ? -1.345 -10.175 -21.157 1.00 73.12 97 LYS A CA 1
ATOM 732 C C . LYS A 1 97 ? 0.128 -10.468 -20.896 1.00 73.12 97 LYS A C 1
ATOM 734 O O . LYS A 1 97 ? 0.967 -9.590 -21.094 1.00 73.12 97 LYS A O 1
ATOM 739 N N . ASP A 1 98 ? 0.439 -11.709 -20.533 1.00 73.00 98 ASP A N 1
ATOM 740 C CA . ASP A 1 98 ? 1.825 -12.158 -20.440 1.00 73.00 98 ASP A CA 1
ATOM 741 C C . ASP A 1 98 ? 2.561 -11.899 -21.766 1.00 73.00 98 ASP A C 1
ATOM 743 O O . ASP A 1 98 ? 2.050 -12.260 -22.839 1.00 73.00 98 ASP A O 1
ATOM 747 N N . PRO A 1 99 ? 3.762 -11.291 -21.733 1.00 69.25 99 PRO A N 1
ATOM 748 C CA . PRO A 1 99 ? 4.559 -11.084 -22.929 1.00 69.25 99 PRO A CA 1
ATOM 749 C C . PRO A 1 99 ? 4.784 -12.415 -23.651 1.00 69.25 99 PRO A C 1
ATOM 751 O O . PRO A 1 99 ? 5.280 -13.383 -23.066 1.00 69.25 99 PRO A O 1
ATOM 754 N N . LYS A 1 100 ? 4.443 -12.472 -24.947 1.00 71.81 100 LYS A N 1
ATOM 755 C CA . LYS A 1 100 ? 4.730 -13.645 -25.785 1.00 71.81 100 LYS A CA 1
ATOM 756 C C . LYS A 1 100 ? 6.203 -14.002 -25.633 1.00 71.81 100 LYS A C 1
ATOM 758 O O . LYS A 1 100 ? 7.074 -13.177 -25.896 1.00 71.81 100 LYS A O 1
ATOM 763 N N . ARG A 1 101 ? 6.481 -15.251 -25.256 1.00 61.91 101 ARG A N 1
ATOM 764 C CA . ARG A 1 101 ? 7.838 -15.802 -25.198 1.00 61.91 101 ARG A CA 1
ATOM 765 C C . ARG A 1 101 ? 8.492 -15.688 -26.579 1.00 61.91 101 ARG A C 1
ATOM 767 O O . ARG A 1 101 ? 8.307 -16.545 -27.443 1.00 61.91 101 ARG A O 1
ATOM 774 N N . VAL A 1 102 ? 9.264 -14.627 -26.797 1.00 61.91 102 VAL A N 1
ATOM 775 C CA . VAL A 1 102 ? 10.059 -14.456 -28.011 1.00 61.91 102 VAL A CA 1
ATOM 776 C C . VAL A 1 102 ? 11.212 -15.449 -27.932 1.00 61.91 102 VAL A C 1
ATOM 778 O O . VAL A 1 102 ? 12.046 -15.394 -27.029 1.00 61.91 102 VAL A O 1
ATOM 781 N N . ARG A 1 103 ? 11.271 -16.397 -28.870 1.00 59.78 103 ARG A N 1
ATOM 782 C CA . ARG A 1 103 ? 12.493 -17.181 -29.059 1.00 59.78 103 ARG A CA 1
ATOM 783 C C . ARG A 1 103 ? 13.548 -16.237 -29.616 1.00 59.78 103 ARG A C 1
ATOM 785 O O . ARG A 1 103 ? 13.399 -15.760 -30.738 1.00 59.78 103 ARG A O 1
ATOM 792 N N . CYS A 1 104 ? 14.616 -15.991 -28.862 1.00 50.59 104 CYS A N 1
ATOM 793 C CA . CYS A 1 104 ? 15.783 -15.299 -29.393 1.00 50.59 104 CYS A CA 1
ATOM 794 C C . CYS A 1 104 ? 16.272 -16.058 -30.636 1.00 50.59 104 CYS A C 1
ATOM 796 O O . CYS A 1 104 ? 16.753 -17.191 -30.540 1.00 50.59 104 CYS A O 1
ATOM 798 N N . LYS A 1 105 ? 16.112 -15.455 -31.817 1.00 52.53 105 LYS A N 1
ATOM 799 C CA . LYS A 1 105 ? 16.758 -15.934 -33.039 1.00 52.53 105 LYS A CA 1
ATOM 800 C C . LYS A 1 105 ? 18.267 -15.825 -32.813 1.00 52.53 105 LYS A C 1
ATOM 802 O O . LYS A 1 105 ? 18.762 -14.753 -32.489 1.00 52.53 105 LYS A O 1
ATOM 807 N N . GLY A 1 106 ? 18.976 -16.940 -32.977 1.00 61.84 106 GLY A N 1
ATOM 808 C CA . GLY A 1 106 ? 20.435 -16.981 -32.877 1.00 61.84 106 GLY A CA 1
ATOM 809 C C . GLY A 1 106 ? 20.959 -17.427 -31.514 1.00 61.84 106 GLY A C 1
ATOM 810 O O . GLY A 1 106 ? 21.642 -16.679 -30.825 1.00 61.84 106 GLY A O 1
ATOM 811 N N . ARG A 1 107 ? 20.733 -18.695 -31.153 1.00 54.06 107 ARG A N 1
ATOM 812 C CA . ARG A 1 107 ? 21.711 -19.392 -30.312 1.00 54.06 107 ARG A CA 1
ATOM 813 C C . ARG A 1 107 ? 22.826 -19.854 -31.246 1.00 54.06 107 ARG A C 1
ATOM 815 O O . ARG A 1 107 ? 22.623 -20.790 -32.018 1.00 54.06 107 ARG A O 1
ATOM 822 N N . SER A 1 108 ? 23.982 -19.197 -31.215 1.00 61.22 108 SER A N 1
ATOM 823 C CA . SER A 1 108 ? 25.198 -19.770 -31.797 1.00 61.22 108 SER A CA 1
ATOM 824 C C . SER A 1 108 ? 25.396 -21.163 -31.191 1.00 61.22 108 SER A C 1
ATOM 826 O O . SER A 1 108 ? 25.169 -21.350 -29.992 1.00 61.22 108 SER A O 1
ATOM 828 N N . LYS A 1 109 ? 25.733 -22.165 -32.021 1.00 62.75 109 LYS A N 1
ATOM 829 C CA . LYS A 1 109 ? 26.009 -23.529 -31.544 1.00 62.75 109 LYS A CA 1
ATOM 830 C C . LYS A 1 109 ? 26.991 -23.415 -30.379 1.00 62.75 109 LYS A C 1
ATOM 832 O O . LYS A 1 109 ? 28.109 -22.945 -30.571 1.00 62.75 109 LYS A O 1
ATOM 837 N N . GLY A 1 110 ? 26.546 -23.786 -29.179 1.00 63.16 110 GLY A N 1
ATOM 838 C CA . GLY A 1 110 ? 27.415 -23.792 -28.010 1.00 63.16 110 GLY A CA 1
ATOM 839 C C . GLY A 1 110 ? 28.641 -24.651 -28.299 1.00 63.16 110 GLY A C 1
ATOM 840 O O . GLY A 1 110 ? 28.545 -25.652 -29.016 1.00 63.16 110 GLY A O 1
ATOM 841 N N . VAL A 1 111 ? 29.793 -24.259 -27.761 1.00 63.06 111 VAL A N 1
ATOM 842 C CA . VAL A 1 111 ? 30.970 -25.127 -27.768 1.00 63.06 111 VAL A CA 1
ATOM 843 C C . VAL A 1 111 ? 30.629 -26.314 -26.872 1.00 63.06 111 VAL A C 1
ATOM 845 O O . VAL A 1 111 ? 30.676 -26.219 -25.651 1.00 63.06 111 VAL A O 1
ATOM 848 N N . MET A 1 112 ? 30.184 -27.408 -27.486 1.00 59.88 112 MET A N 1
ATOM 849 C CA . MET A 1 112 ? 29.869 -28.640 -26.773 1.00 59.88 112 MET A CA 1
ATOM 850 C C . MET A 1 112 ? 31.150 -29.195 -26.151 1.00 59.88 112 MET A C 1
ATOM 852 O O . MET A 1 112 ? 32.156 -29.369 -26.851 1.00 59.88 112 MET A O 1
ATOM 856 N N . GLY A 1 113 ? 31.102 -29.492 -24.853 1.00 59.34 113 GLY A N 1
ATOM 857 C CA . GLY A 1 113 ? 32.200 -30.152 -24.151 1.00 59.34 113 GLY A CA 1
ATOM 858 C C . GLY A 1 113 ? 32.492 -31.534 -24.746 1.00 59.34 113 GLY A C 1
ATOM 859 O O . GLY A 1 113 ? 31.619 -32.163 -25.349 1.00 59.34 113 GLY A O 1
ATOM 860 N N . ALA A 1 114 ? 33.718 -32.035 -24.575 1.00 65.25 114 ALA A N 1
ATOM 861 C CA . ALA A 1 114 ? 34.147 -33.327 -25.127 1.00 65.25 114 ALA A CA 1
ATOM 862 C C . ALA A 1 114 ? 33.203 -34.489 -24.744 1.00 65.25 114 ALA A C 1
ATOM 864 O O . ALA A 1 114 ? 32.876 -35.325 -25.586 1.00 65.25 114 ALA A O 1
ATOM 865 N N . LYS A 1 115 ? 32.679 -34.473 -23.511 1.00 65.12 115 LYS A N 1
ATOM 866 C CA . LYS A 1 115 ? 31.690 -35.438 -23.003 1.00 65.12 115 LYS A CA 1
ATOM 867 C C . LYS A 1 115 ? 30.371 -35.416 -23.794 1.00 65.12 115 LYS A C 1
ATOM 869 O O . LYS A 1 115 ? 29.842 -36.466 -24.138 1.00 65.12 115 LYS A O 1
ATOM 874 N N . GLU A 1 116 ? 29.873 -34.231 -24.148 1.00 64.25 116 GLU A N 1
ATOM 875 C CA . GLU A 1 116 ? 28.628 -34.061 -24.915 1.00 64.25 116 GLU A CA 1
ATOM 876 C C . GLU A 1 116 ? 28.816 -34.434 -26.400 1.00 64.25 116 GLU A C 1
ATOM 878 O O . GLU A 1 116 ? 27.910 -34.968 -27.040 1.00 64.25 116 GLU A O 1
ATOM 883 N N . LYS A 1 117 ? 30.020 -34.222 -26.959 1.00 63.12 117 LYS A N 1
ATOM 884 C CA . LYS A 1 117 ? 30.388 -34.733 -28.293 1.00 63.12 117 LYS A CA 1
ATOM 885 C C . LYS A 1 117 ? 30.443 -36.264 -28.331 1.00 63.12 117 LYS A C 1
ATOM 887 O O . LYS A 1 117 ? 30.042 -36.845 -29.337 1.00 63.12 117 LYS A O 1
ATOM 892 N N . ALA A 1 118 ? 30.907 -36.908 -27.258 1.00 61.50 118 ALA A N 1
ATOM 893 C CA . ALA A 1 118 ? 30.959 -38.368 -27.157 1.00 61.50 118 ALA A CA 1
ATOM 894 C C . ALA A 1 118 ? 29.555 -38.999 -27.106 1.00 61.50 118 ALA A C 1
ATOM 896 O O . ALA A 1 118 ? 29.314 -40.005 -27.769 1.00 61.50 118 ALA A O 1
ATOM 897 N N . MET A 1 119 ? 28.602 -38.356 -26.420 1.00 59.97 119 MET A N 1
ATOM 898 C CA . MET A 1 119 ? 27.208 -38.821 -26.313 1.00 59.97 119 MET A CA 1
ATOM 899 C C . MET A 1 119 ? 26.412 -38.758 -27.631 1.00 59.97 119 MET A C 1
ATOM 901 O O . MET A 1 119 ? 25.386 -39.417 -27.756 1.00 59.97 119 MET A O 1
ATOM 905 N N . LYS A 1 120 ? 26.864 -37.994 -28.639 1.00 57.38 120 LYS A N 1
ATOM 906 C CA . LYS A 1 120 ? 26.170 -37.870 -29.939 1.00 57.38 120 LYS A CA 1
ATOM 907 C C . LYS A 1 120 ? 26.367 -39.043 -30.890 1.00 57.38 120 LYS A C 1
ATOM 909 O O . LYS A 1 120 ? 25.742 -39.067 -31.952 1.00 57.38 120 LYS A O 1
ATOM 914 N N . ARG A 1 121 ? 27.202 -40.021 -30.548 1.00 58.34 121 ARG A N 1
ATOM 915 C CA . ARG A 1 121 ? 27.248 -41.281 -31.293 1.00 58.34 121 ARG A CA 1
ATOM 916 C C . ARG A 1 121 ? 26.080 -42.143 -30.825 1.00 58.34 121 ARG A C 1
ATOM 918 O O . ARG A 1 121 ? 26.262 -43.096 -30.081 1.00 58.34 121 ARG A O 1
ATOM 925 N N . GLY A 1 122 ? 24.875 -41.746 -31.240 1.00 64.56 122 GLY A N 1
ATOM 926 C CA . GLY A 1 122 ? 23.693 -42.586 -31.123 1.00 64.56 122 GLY A CA 1
ATOM 927 C C . GLY A 1 122 ? 24.015 -43.952 -31.710 1.00 64.56 122 GLY A C 1
ATOM 928 O O . GLY A 1 122 ? 24.639 -44.044 -32.774 1.00 64.56 122 GLY A O 1
ATOM 929 N N . ILE A 1 123 ? 23.662 -44.999 -30.975 1.00 70.00 123 ILE A N 1
ATOM 930 C CA . ILE A 1 123 ? 23.918 -46.364 -31.402 1.00 70.00 123 ILE A CA 1
ATOM 931 C C . ILE A 1 123 ? 23.167 -46.572 -32.722 1.00 70.00 123 ILE A C 1
ATOM 933 O O . ILE A 1 123 ? 21.957 -46.348 -32.812 1.00 70.00 123 ILE A O 1
ATOM 937 N N . ARG A 1 124 ? 23.909 -46.887 -33.788 1.00 75.94 124 ARG A N 1
ATOM 938 C CA . ARG A 1 124 ? 23.328 -47.026 -35.124 1.00 75.94 124 ARG A CA 1
ATOM 939 C C . ARG A 1 124 ? 22.468 -48.282 -35.153 1.00 75.94 124 ARG A C 1
ATOM 941 O O . ARG A 1 124 ? 22.925 -49.357 -34.780 1.00 75.94 124 ARG A O 1
ATOM 948 N N . HIS A 1 125 ? 21.229 -48.108 -35.587 1.00 84.75 125 HIS A N 1
ATOM 949 C CA . HIS A 1 125 ? 20.309 -49.204 -35.841 1.00 84.75 125 HIS A CA 1
ATOM 950 C C . HIS A 1 125 ? 20.499 -49.643 -37.294 1.00 84.75 125 HIS A C 1
ATOM 952 O O . HIS A 1 125 ? 20.703 -48.802 -38.181 1.00 84.75 125 HIS A O 1
ATOM 958 N N . CYS A 1 126 ? 20.444 -50.947 -37.548 1.00 85.75 126 CYS A N 1
ATOM 959 C CA . CYS A 1 126 ? 20.438 -51.477 -38.899 1.00 85.75 126 CYS A CA 1
ATOM 960 C C . CYS A 1 126 ? 19.230 -50.913 -39.656 1.00 85.75 126 CYS A C 1
ATOM 962 O O . CYS A 1 126 ? 18.109 -50.943 -39.158 1.00 85.75 126 CYS A O 1
ATOM 964 N N . ARG A 1 127 ? 19.444 -50.392 -40.868 1.00 83.69 127 ARG A N 1
ATOM 965 C CA . ARG A 1 127 ? 18.353 -49.808 -41.669 1.00 83.69 127 ARG A CA 1
ATOM 966 C C . ARG A 1 127 ? 17.347 -50.839 -42.172 1.00 83.69 127 ARG A C 1
ATOM 968 O O . ARG A 1 127 ? 16.249 -50.445 -42.532 1.00 83.69 127 ARG A O 1
ATOM 975 N N . GLU A 1 128 ? 17.743 -52.108 -42.224 1.00 85.75 128 GLU A N 1
ATOM 976 C CA . GLU A 1 128 ? 16.896 -53.172 -42.757 1.00 85.75 128 GLU A CA 1
ATOM 977 C C . GLU A 1 128 ? 15.997 -53.777 -41.675 1.00 85.75 128 GLU A C 1
ATOM 979 O O . GLU A 1 128 ? 14.787 -53.829 -41.837 1.00 85.75 128 GLU A O 1
ATOM 984 N N . CYS A 1 129 ? 16.576 -54.188 -40.542 1.00 87.69 129 CYS A N 1
ATOM 985 C CA . CYS A 1 129 ? 15.832 -54.861 -39.472 1.00 87.69 129 CYS A CA 1
ATOM 986 C C . CYS A 1 129 ? 15.603 -53.998 -38.225 1.00 87.69 129 CYS A C 1
ATOM 988 O O . CYS A 1 129 ? 14.982 -54.448 -37.270 1.00 87.69 129 CYS A O 1
ATOM 990 N N . GLY A 1 130 ? 16.154 -52.784 -38.172 1.00 84.25 130 GLY A N 1
ATOM 991 C CA . GLY A 1 130 ? 16.028 -51.895 -37.016 1.00 84.25 130 GLY A CA 1
ATOM 992 C C . GLY A 1 130 ? 16.832 -52.315 -35.781 1.00 84.25 130 GLY A C 1
ATOM 993 O O . GLY A 1 130 ? 16.887 -51.549 -34.825 1.00 84.25 130 GLY A O 1
ATOM 994 N N . HIS A 1 131 ? 17.492 -53.477 -35.769 1.00 85.00 131 HIS A N 1
ATOM 995 C CA . HIS A 1 131 ? 18.259 -53.930 -34.607 1.00 85.00 131 HIS A CA 1
ATOM 996 C C . HIS A 1 131 ? 19.639 -53.275 -34.498 1.00 85.00 131 HIS A C 1
ATOM 998 O O . HIS A 1 131 ? 20.267 -52.881 -35.481 1.00 85.00 131 HIS A O 1
ATOM 1004 N N . ILE A 1 132 ? 20.111 -53.180 -33.260 1.00 82.44 132 ILE A N 1
ATOM 1005 C CA . ILE A 1 132 ? 21.423 -52.658 -32.888 1.00 82.44 132 ILE A CA 1
ATOM 1006 C C . ILE A 1 132 ? 22.438 -53.811 -32.853 1.00 82.44 132 ILE A C 1
ATOM 1008 O O . ILE A 1 132 ? 22.108 -54.903 -32.403 1.00 82.44 132 ILE A O 1
ATOM 1012 N N . GLY A 1 133 ? 23.681 -53.559 -33.276 1.00 82.25 133 GLY A N 1
ATOM 1013 C CA . GLY A 1 133 ? 24.798 -54.512 -33.153 1.00 82.25 133 GLY A CA 1
ATOM 1014 C C . GLY A 1 133 ? 25.406 -54.967 -34.481 1.00 82.25 133 GLY A C 1
ATOM 1015 O O . GLY A 1 133 ? 26.448 -55.610 -34.473 1.00 82.25 133 GLY A O 1
ATOM 1016 N N . HIS A 1 134 ? 24.803 -54.600 -35.613 1.00 84.75 134 HIS A N 1
ATOM 1017 C CA . HIS A 1 134 ? 25.337 -54.858 -36.950 1.00 84.75 134 HIS A CA 1
ATOM 1018 C C . HIS A 1 134 ? 24.911 -53.758 -37.935 1.00 84.75 134 HIS A C 1
ATOM 1020 O O . HIS A 1 134 ? 23.893 -53.090 -37.744 1.00 84.75 134 HIS A O 1
ATOM 1026 N N . ASP A 1 135 ? 25.682 -53.581 -39.007 1.00 82.38 135 ASP A N 1
ATOM 1027 C CA . ASP A 1 135 ? 25.310 -52.720 -40.134 1.00 82.38 135 ASP A CA 1
ATOM 1028 C C . ASP A 1 135 ? 24.522 -53.509 -41.191 1.00 82.38 135 ASP A C 1
ATOM 1030 O O . ASP A 1 135 ? 24.593 -54.734 -41.253 1.00 82.38 135 ASP A O 1
ATOM 1034 N N . ARG A 1 136 ? 23.827 -52.805 -42.098 1.00 83.31 136 ARG A N 1
ATOM 1035 C CA . ARG A 1 136 ? 23.007 -53.411 -43.172 1.00 83.31 136 ARG A CA 1
ATOM 1036 C C . ARG A 1 136 ? 23.720 -54.534 -43.940 1.00 83.31 136 ARG A C 1
ATOM 1038 O O . ARG A 1 136 ? 23.096 -55.527 -44.275 1.00 83.31 136 ARG A O 1
ATOM 1045 N N . ARG A 1 137 ? 25.025 -54.398 -44.195 1.00 81.75 137 ARG A N 1
ATOM 1046 C CA . ARG A 1 137 ? 25.824 -55.389 -44.947 1.00 81.75 137 ARG A CA 1
ATOM 1047 C C . ARG A 1 137 ? 25.961 -56.739 -44.238 1.00 81.75 137 ARG A C 1
ATOM 1049 O O . ARG A 1 137 ? 26.240 -57.736 -44.884 1.00 81.75 137 ARG A O 1
ATOM 1056 N N . GLN A 1 138 ? 25.808 -56.746 -42.920 1.00 80.25 138 GLN A N 1
ATOM 1057 C CA . GLN A 1 138 ? 25.876 -57.930 -42.069 1.00 80.25 138 GLN A CA 1
ATOM 1058 C C . GLN A 1 138 ? 24.495 -58.263 -41.498 1.00 80.25 138 GLN A C 1
ATOM 1060 O O . GLN A 1 138 ? 24.391 -58.929 -40.472 1.00 80.25 138 GLN A O 1
ATOM 1065 N N . CYS A 1 139 ? 23.425 -57.755 -42.119 1.00 84.44 139 CYS A N 1
ATOM 1066 C CA . CYS A 1 139 ? 22.086 -57.994 -41.622 1.00 84.44 139 CYS A CA 1
ATOM 1067 C C . CYS A 1 139 ? 21.686 -59.451 -41.876 1.00 84.44 139 CYS A C 1
ATOM 1069 O O . CYS A 1 139 ? 21.646 -59.865 -43.036 1.00 84.44 139 CYS A O 1
ATOM 1071 N N . PRO A 1 140 ? 21.343 -60.226 -40.834 1.00 83.69 140 PRO A N 1
ATOM 1072 C CA . PRO A 1 140 ? 20.916 -61.612 -41.008 1.00 83.69 140 PRO A CA 1
ATOM 1073 C C . PRO A 1 140 ? 19.622 -61.728 -41.825 1.00 83.69 140 PRO A C 1
ATOM 1075 O O . PRO A 1 140 ? 19.434 -62.730 -42.503 1.00 83.69 140 PRO A O 1
ATOM 1078 N N . ALA A 1 141 ? 18.783 -60.683 -41.846 1.00 79.31 141 ALA A N 1
ATOM 1079 C CA . ALA A 1 141 ? 17.601 -60.608 -42.709 1.00 79.31 141 ALA A CA 1
ATOM 1080 C C . ALA A 1 141 ? 17.934 -60.453 -44.210 1.00 79.31 141 ALA A C 1
ATOM 1082 O O . ALA A 1 141 ? 17.067 -60.674 -45.044 1.00 79.31 141 ALA A O 1
ATOM 1083 N N . LEU A 1 142 ? 19.169 -60.062 -44.555 1.00 78.25 142 LEU A N 1
ATOM 1084 C CA . LEU A 1 142 ? 19.656 -59.973 -45.941 1.00 78.25 142 LEU A CA 1
ATOM 1085 C C . LEU A 1 142 ? 20.608 -61.115 -46.316 1.00 78.25 142 LEU A C 1
ATOM 1087 O O . LEU A 1 142 ? 20.769 -61.396 -47.496 1.00 78.25 142 LEU A O 1
ATOM 1091 N N . ASN A 1 143 ? 21.238 -61.755 -45.327 1.00 67.31 143 ASN A N 1
ATOM 1092 C CA . ASN A 1 143 ? 22.161 -62.883 -45.513 1.00 67.31 143 ASN A CA 1
ATOM 1093 C C . ASN A 1 143 ? 21.493 -64.257 -45.329 1.00 67.31 143 ASN A C 1
ATOM 1095 O O . ASN A 1 143 ? 22.189 -65.259 -45.204 1.00 67.31 143 ASN A O 1
ATOM 1099 N N . THR A 1 144 ? 20.164 -64.319 -45.291 1.00 62.66 144 THR A N 1
ATOM 1100 C CA . THR A 1 144 ? 19.410 -65.576 -45.366 1.00 62.66 144 THR A CA 1
ATOM 1101 C C . THR A 1 144 ? 18.995 -65.831 -46.816 1.00 62.66 144 THR A C 1
ATOM 1103 O O . THR A 1 144 ? 17.852 -65.608 -47.205 1.00 62.66 144 THR A O 1
ATOM 1106 N N . LEU A 1 145 ? 19.968 -66.270 -47.616 1.00 54.25 145 LEU A N 1
ATOM 1107 C CA . LEU A 1 145 ? 19.773 -67.109 -48.800 1.00 54.25 145 LEU A CA 1
ATOM 1108 C C . LEU A 1 145 ? 20.637 -68.357 -48.628 1.00 54.25 145 LEU A C 1
ATOM 1110 O O . LEU A 1 145 ? 21.816 -68.183 -48.242 1.00 54.25 145 LEU A O 1
#

Secondary structure (DSSP, 8-state):
--HHHHHHHHTS-------B-TTS-B----S-HHHHHHHHHHHHHHHHHHHHHTT-HHHHHHHHHHHHHHHHHHHHHHS-S---------------PPPP----S--------HHHHHHT-PPPBPTTT--BSS-GGG-TTTS--

Organism: Prunus dulcis (NCBI:txid3755)

InterPro domains:
  IPR001878 Zinc finger, CCHC-type [PS50158] (126-140)

pLDDT: mean 75.1, std 16.89, range [34.53, 98.0]

Sequence (145 aa):
MPDKYILKRWKKTAKSGLVSDANGNEIKDCADPGLLIKRSTMSRLASDVVEDALMSEEGCELLSETLKSLQVKLKLLKDGPSNNEVGGSSSQTQYMKDPKRVRCKGRSKGVMGAKEKAMKRGIRHCRECGHIGHDRRQCPALNTL

Solvent-accessible surface area (backbone atoms only — not comparable to full-atom values): 956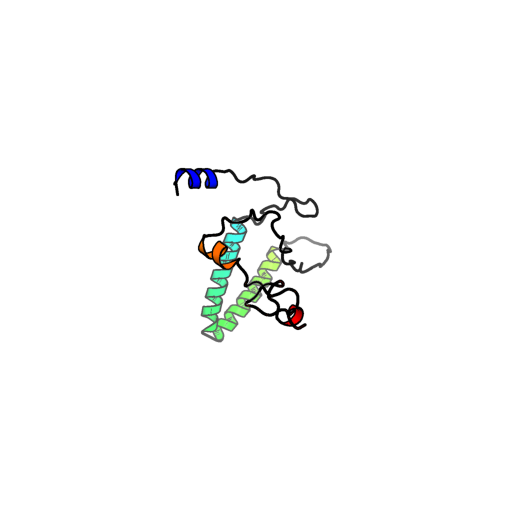9 Å² total; per-residue (Å²): 132,66,66,74,57,55,53,57,61,71,64,49,74,73,86,87,61,92,49,54,47,101,83,67,49,73,61,67,89,75,62,59,68,67,57,56,53,51,50,52,53,52,52,49,54,55,47,56,53,48,60,61,19,71,76,36,73,69,40,41,51,54,50,52,54,51,50,53,51,48,52,52,53,56,49,53,69,71,61,57,100,70,80,89,79,89,80,79,92,76,89,72,81,78,77,81,72,78,78,77,85,73,76,75,84,78,77,72,83,70,89,71,51,73,71,60,60,62,65,66,66,64,82,62,52,13,84,80,80,61,46,72,89,47,53,60,94,67,31,65,90,74,65,73,121

Foldseek 3Di:
DDPVVVVVVVPPPDPPDQDADPVRHGPDPPPPVVNVVVVVVVVVVVVVQVVVLVVDPVSVVVVVVVVVVVVVVVVCVVVDDDDDDDDDDDPPPPDDDDPPPDDPPDPDPPPDDPVRVVVPPDQDAAPPPRHGDDHVVPDVVVVPD

Radius of gyration: 34.1 Å; Cα contacts (8 Å, |Δi|>4): 48; chains: 1; bounding box: 61×91×69 Å

Mean predicted aligned error: 21.6 Å